Protein AF-A0A2D2CYI8-F1 (afdb_monomer_lite)

Structure (mmCIF, N/CA/C/O backbone):
data_AF-A0A2D2CYI8-F1
#
_entry.id   AF-A0A2D2CYI8-F1
#
loop_
_atom_site.group_PDB
_atom_site.id
_atom_site.type_symbol
_atom_site.label_atom_id
_atom_site.label_alt_id
_atom_site.label_comp_id
_atom_site.label_asym_id
_atom_site.label_entity_id
_atom_site.label_seq_id
_atom_site.pdbx_PDB_ins_code
_atom_site.Cartn_x
_atom_site.Cartn_y
_atom_site.Cartn_z
_atom_site.occupancy
_atom_site.B_iso_or_equiv
_atom_site.auth_seq_id
_atom_site.auth_comp_id
_atom_site.auth_asym_id
_atom_site.auth_atom_id
_atom_site.pdbx_PDB_model_num
ATOM 1 N N . MET A 1 1 ? -14.082 11.992 -29.117 1.00 29.33 1 MET A N 1
ATOM 2 C CA . MET A 1 1 ? -13.267 12.067 -27.891 1.00 29.33 1 MET A CA 1
ATOM 3 C C . MET A 1 1 ? -14.167 11.619 -26.766 1.00 29.33 1 MET A C 1
ATOM 5 O O . MET A 1 1 ? -15.190 12.253 -26.563 1.00 29.33 1 MET A O 1
ATOM 9 N N . THR A 1 2 ? -13.884 10.469 -26.163 1.00 31.89 2 THR A N 1
ATOM 10 C CA . THR A 1 2 ? -14.641 9.994 -25.003 1.00 31.89 2 THR A CA 1
ATOM 11 C C . THR A 1 2 ? -14.065 10.725 -23.806 1.00 31.89 2 THR A C 1
ATOM 13 O O . THR A 1 2 ? -12.877 10.561 -23.530 1.00 31.89 2 THR A O 1
ATOM 16 N N . ASP A 1 3 ? -14.858 11.583 -23.170 1.00 35.16 3 ASP A N 1
ATOM 17 C CA . ASP A 1 3 ? -14.453 12.225 -21.926 1.00 35.16 3 ASP A CA 1
ATOM 18 C C . ASP A 1 3 ? -14.115 11.116 -20.930 1.00 35.16 3 ASP A C 1
ATOM 20 O O . ASP A 1 3 ? -14.972 10.316 -20.546 1.00 35.16 3 ASP A O 1
ATOM 24 N N . LEU A 1 4 ? -12.830 11.015 -20.584 1.00 42.69 4 LEU A N 1
ATOM 25 C CA . LEU A 1 4 ? -12.382 10.189 -19.474 1.00 42.69 4 LEU A CA 1
ATOM 26 C C . LEU A 1 4 ? -13.207 10.625 -18.261 1.00 42.69 4 LEU A C 1
ATOM 28 O O . LEU A 1 4 ? -13.235 11.829 -17.983 1.00 42.69 4 LEU A O 1
ATOM 32 N N . PRO A 1 5 ? -13.884 9.711 -17.543 1.00 43.12 5 PRO A N 1
ATOM 33 C CA . PRO A 1 5 ? -14.504 10.083 -16.288 1.00 43.12 5 PRO A CA 1
ATOM 34 C C . PRO A 1 5 ? -13.387 10.597 -15.383 1.00 43.12 5 PRO A C 1
ATOM 36 O O . PRO A 1 5 ? -12.550 9.829 -14.908 1.00 43.12 5 PRO A O 1
ATOM 39 N N . LEU A 1 6 ? -13.342 11.921 -15.208 1.00 44.50 6 LEU A N 1
ATOM 40 C CA . LEU A 1 6 ? -12.552 12.563 -14.172 1.00 44.50 6 LEU A CA 1
ATOM 41 C C . LEU A 1 6 ? -12.926 11.845 -12.881 1.00 44.50 6 LEU A C 1
ATOM 43 O O . LEU A 1 6 ? -14.098 11.801 -12.506 1.00 44.50 6 LEU A O 1
ATOM 47 N N . ILE A 1 7 ? -11.936 11.197 -12.277 1.00 51.28 7 ILE A N 1
ATOM 48 C CA . ILE A 1 7 ? -12.079 10.421 -11.050 1.00 51.28 7 ILE A CA 1
ATOM 49 C C . ILE A 1 7 ? -12.364 11.437 -9.953 1.00 51.28 7 ILE A C 1
ATOM 51 O O . ILE A 1 7 ? -11.443 12.003 -9.370 1.00 51.28 7 ILE A O 1
ATOM 55 N N . ALA A 1 8 ? -13.643 11.774 -9.808 1.00 43.22 8 ALA A N 1
ATOM 56 C CA . ALA A 1 8 ? -14.016 13.037 -9.203 1.00 43.22 8 ALA A CA 1
ATOM 57 C C . ALA A 1 8 ? -13.847 13.018 -7.687 1.00 43.22 8 ALA A C 1
ATOM 59 O O . ALA A 1 8 ? -13.410 14.031 -7.169 1.00 43.22 8 ALA A O 1
ATOM 60 N N . ASP A 1 9 ? -14.068 11.896 -6.988 1.00 47.28 9 ASP A N 1
ATOM 61 C CA . ASP A 1 9 ? -13.944 11.873 -5.526 1.00 47.28 9 ASP A CA 1
ATOM 62 C C . ASP A 1 9 ? -13.614 10.480 -4.946 1.00 47.28 9 ASP A C 1
ATOM 64 O O . ASP A 1 9 ? -14.126 9.465 -5.432 1.00 47.28 9 ASP A O 1
ATOM 68 N N . PRO A 1 10 ? -12.757 10.395 -3.908 1.00 51.09 10 PRO A N 1
ATOM 69 C CA . PRO A 1 10 ? -12.505 9.170 -3.154 1.00 51.09 10 PRO A CA 1
ATOM 70 C C . PRO A 1 10 ? -13.630 8.820 -2.150 1.00 51.09 10 PRO A C 1
ATOM 72 O O . PRO A 1 10 ? -14.342 9.716 -1.696 1.00 51.09 10 PRO A O 1
ATOM 75 N N . PRO A 1 11 ? -13.742 7.539 -1.733 1.00 50.88 11 PRO A N 1
ATOM 76 C CA . PRO A 1 11 ? -13.009 6.385 -2.255 1.00 50.88 11 PRO A CA 1
ATOM 77 C C . PRO A 1 11 ? -13.645 5.857 -3.552 1.00 50.88 11 PRO A C 1
ATOM 79 O O . PRO A 1 11 ? -14.681 5.199 -3.527 1.00 50.88 11 PRO A O 1
ATOM 82 N N . PHE A 1 12 ? -12.986 6.072 -4.695 1.00 60.22 12 PHE A N 1
ATOM 83 C CA . PHE A 1 12 ? -13.354 5.424 -5.952 1.00 60.22 12 PHE A CA 1
ATOM 84 C C . PHE A 1 12 ? -12.528 4.146 -6.117 1.00 60.22 12 PHE A C 1
ATOM 86 O O . PHE A 1 12 ? -11.325 4.198 -6.380 1.00 60.22 12 PHE A O 1
ATOM 93 N N . HIS A 1 13 ? -13.179 3.001 -5.947 1.00 66.62 13 HIS A N 1
ATOM 94 C CA . HIS A 1 13 ? -12.655 1.691 -6.315 1.00 66.62 13 HIS A CA 1
ATOM 95 C C . HIS A 1 13 ? -13.820 0.856 -6.840 1.00 66.62 13 HIS A C 1
ATOM 97 O O . HIS A 1 13 ? -14.863 0.756 -6.195 1.00 66.62 13 HIS A O 1
ATOM 103 N N . ARG A 1 14 ? -13.682 0.283 -8.034 1.00 63.38 14 ARG A N 1
ATOM 104 C CA . ARG A 1 14 ? -14.699 -0.623 -8.571 1.00 63.38 14 ARG A CA 1
ATOM 105 C C . ARG A 1 14 ? -14.077 -1.738 -9.400 1.00 63.38 14 ARG A C 1
ATOM 107 O O . ARG A 1 14 ? -12.989 -1.544 -9.954 1.00 63.38 14 ARG A O 1
ATOM 114 N N . PRO A 1 15 ? -14.783 -2.874 -9.529 1.00 59.19 15 PRO A N 1
ATOM 115 C CA . PRO A 1 15 ? -14.419 -3.898 -10.489 1.00 59.19 15 PRO A CA 1
ATOM 116 C C . PRO A 1 15 ? -14.290 -3.312 -11.899 1.00 59.19 15 PRO A C 1
ATOM 118 O O . PRO A 1 15 ? -15.064 -2.441 -12.317 1.00 59.19 15 PRO A O 1
ATOM 121 N N . ILE A 1 16 ? -13.291 -3.809 -12.616 1.00 58.41 16 ILE A N 1
ATOM 122 C CA . ILE A 1 16 ? -12.959 -3.398 -13.978 1.00 58.41 16 ILE A CA 1
ATOM 123 C C . ILE A 1 16 ? -13.971 -3.972 -14.972 1.00 58.41 16 ILE A C 1
ATOM 125 O O . ILE A 1 16 ? -14.348 -5.142 -14.875 1.00 58.41 16 ILE A O 1
ATOM 129 N N . GLN A 1 17 ? -14.320 -3.192 -15.997 1.00 55.00 17 GLN A N 1
ATOM 130 C CA . GLN A 1 17 ? -14.923 -3.720 -17.221 1.00 55.00 17 GLN A CA 1
ATOM 131 C C . GLN A 1 17 ? -13.858 -3.868 -18.321 1.00 55.00 17 GLN A C 1
ATOM 133 O O . GLN A 1 17 ? -12.968 -3.035 -18.461 1.00 55.00 17 GLN A O 1
ATOM 138 N N . SER A 1 18 ? -13.934 -4.926 -19.135 1.00 52.34 18 SER A N 1
ATOM 139 C CA . SER A 1 18 ? -12.863 -5.301 -20.081 1.00 52.34 18 SER A CA 1
ATOM 140 C C . SER A 1 18 ? -12.477 -4.216 -21.096 1.00 52.34 18 SER A C 1
ATOM 142 O O . SER A 1 18 ? -11.360 -4.222 -21.601 1.00 52.34 18 SER A O 1
ATOM 144 N N . HIS A 1 19 ? -13.371 -3.275 -21.404 1.00 54.44 19 HIS A N 1
ATOM 145 C CA . HIS A 1 19 ? -13.103 -2.181 -22.343 1.00 54.44 19 HIS A CA 1
ATOM 146 C C . HIS A 1 19 ? -12.281 -1.031 -21.734 1.00 54.44 19 HIS A C 1
ATOM 148 O O . HIS A 1 19 ? -11.873 -0.124 -22.454 1.00 54.44 19 HIS A O 1
ATOM 154 N N . GLU A 1 20 ? -12.048 -1.060 -20.422 1.00 47.94 20 GLU A N 1
ATOM 155 C CA . GLU A 1 20 ? -11.350 -0.012 -19.673 1.00 47.94 20 GLU A CA 1
ATOM 156 C C . GLU A 1 20 ? -9.855 -0.300 -19.521 1.00 47.94 20 GLU A C 1
ATOM 158 O O . GLU A 1 20 ? -9.104 0.603 -19.179 1.00 47.94 20 GLU A O 1
ATOM 163 N N . LEU A 1 21 ? -9.415 -1.519 -19.864 1.00 52.31 21 LEU A N 1
ATOM 164 C CA . LEU A 1 21 ? -8.015 -1.971 -19.856 1.00 52.31 21 LEU A CA 1
ATOM 165 C C . LEU A 1 21 ? -6.990 -0.986 -20.468 1.00 52.31 21 LEU A C 1
ATOM 167 O O . LEU A 1 21 ? -5.904 -0.871 -19.906 1.00 52.31 21 LEU A O 1
ATOM 171 N N . PRO A 1 22 ? -7.273 -0.255 -21.569 1.00 52.50 22 PRO A N 1
ATOM 172 C CA . PRO A 1 22 ? -6.318 0.705 -22.130 1.00 52.50 22 PRO A CA 1
ATOM 173 C C . PRO A 1 22 ? -6.329 2.092 -21.457 1.00 52.50 22 PRO A C 1
ATOM 175 O O . PRO A 1 22 ? -5.517 2.942 -21.817 1.00 52.50 22 PRO A O 1
ATOM 178 N N . LEU A 1 23 ? -7.241 2.364 -20.517 1.00 52.81 23 LEU A N 1
ATOM 179 C CA . LEU A 1 23 ? -7.400 3.671 -19.871 1.00 52.81 23 LEU A CA 1
ATOM 180 C C . LEU A 1 23 ? -6.600 3.709 -18.561 1.00 52.81 23 LEU A C 1
ATOM 182 O O . LEU A 1 23 ? -7.147 3.567 -17.470 1.00 52.81 23 LEU A O 1
ATOM 186 N N . ILE A 1 24 ? -5.283 3.890 -18.672 1.00 52.16 24 ILE A N 1
ATOM 187 C CA . ILE A 1 24 ? -4.375 4.086 -17.531 1.00 52.16 24 ILE A CA 1
ATOM 188 C C . ILE A 1 24 ? -3.761 5.479 -17.619 1.00 52.16 24 ILE A C 1
ATOM 190 O O . ILE A 1 24 ? -3.283 5.867 -18.682 1.00 52.16 24 ILE A O 1
ATOM 194 N N . LEU A 1 25 ? -3.765 6.230 -16.514 1.00 53.28 25 LEU A N 1
ATOM 195 C CA . LEU A 1 25 ? -3.119 7.549 -16.459 1.00 53.28 25 LEU A CA 1
ATOM 196 C C . LEU A 1 25 ? -1.623 7.462 -16.107 1.00 53.28 25 LEU A C 1
ATOM 198 O O . LEU A 1 25 ? -0.886 8.397 -16.402 1.00 53.28 25 LEU A O 1
ATOM 202 N N . GLU A 1 26 ? -1.164 6.343 -15.536 1.00 57.88 26 GLU A N 1
ATOM 203 C CA . GLU A 1 26 ? 0.257 6.034 -15.331 1.00 57.88 26 GLU A CA 1
ATOM 204 C C . GLU A 1 26 ? 0.654 4.776 -16.108 1.00 57.88 26 GLU A C 1
ATOM 206 O O . GLU A 1 26 ? 0.135 3.687 -15.877 1.00 57.88 26 GLU A O 1
ATOM 211 N N . THR A 1 27 ? 1.599 4.939 -17.031 1.00 51.47 27 THR A N 1
ATOM 212 C CA . THR A 1 27 ? 2.071 3.913 -17.977 1.00 51.47 27 THR A CA 1
ATOM 213 C C . THR A 1 27 ? 2.781 2.728 -17.330 1.00 51.47 27 THR A C 1
ATOM 215 O O . THR A 1 27 ? 2.946 1.695 -17.973 1.00 51.47 27 THR A O 1
ATOM 218 N N . ASP A 1 28 ? 3.176 2.864 -16.066 1.00 56.41 28 ASP A N 1
ATOM 219 C CA . ASP A 1 28 ? 4.063 1.914 -15.390 1.00 56.41 28 ASP A CA 1
ATOM 220 C C . ASP A 1 28 ? 3.284 0.880 -14.560 1.00 56.41 28 ASP A C 1
ATOM 222 O O . ASP A 1 28 ? 3.876 0.038 -13.884 1.00 56.41 28 ASP A O 1
ATOM 226 N N . SER A 1 29 ? 1.950 0.956 -14.596 1.00 58.34 29 SER A N 1
ATOM 227 C CA . SER A 1 29 ? 1.040 0.051 -13.902 1.00 58.34 29 SER A CA 1
ATOM 228 C C . SER A 1 29 ? 0.655 -1.106 -14.828 1.00 58.34 29 SER A C 1
ATOM 230 O O . SER A 1 29 ? 0.008 -0.918 -15.859 1.00 58.34 29 SER A O 1
ATOM 232 N N . GLU A 1 30 ? 1.078 -2.318 -14.470 1.00 64.50 30 GLU A N 1
ATOM 233 C CA . GLU A 1 30 ? 0.711 -3.533 -15.201 1.00 64.50 30 GLU A CA 1
ATOM 234 C C . GLU A 1 30 ? -0.767 -3.893 -14.936 1.00 64.50 30 GLU A C 1
ATOM 236 O O . GLU A 1 30 ? -1.214 -3.811 -13.786 1.00 64.50 30 GLU A O 1
ATOM 241 N N . PRO A 1 31 ? -1.536 -4.335 -15.954 1.00 62.94 31 PRO A N 1
ATOM 242 C CA . PRO A 1 31 ? -2.901 -4.806 -15.748 1.00 62.94 31 PRO A CA 1
ATOM 243 C C . PRO A 1 31 ? -2.940 -5.938 -14.718 1.00 62.94 31 PRO A C 1
ATOM 245 O O . PRO A 1 31 ? -2.232 -6.938 -14.847 1.00 62.94 31 PRO A O 1
ATOM 248 N N . ALA A 1 32 ? -3.801 -5.809 -13.712 1.00 63.22 32 ALA A N 1
ATOM 249 C CA . ALA A 1 32 ? -4.016 -6.871 -12.741 1.00 63.22 32 ALA A CA 1
ATOM 250 C C . ALA A 1 32 ? -4.704 -8.067 -13.415 1.00 63.22 32 ALA A C 1
ATOM 252 O O . ALA A 1 32 ? -5.812 -7.940 -13.940 1.00 63.22 32 ALA A O 1
ATOM 253 N N . THR A 1 33 ? -4.061 -9.235 -13.402 1.00 61.09 33 THR A N 1
ATOM 254 C CA . THR A 1 33 ? -4.642 -10.466 -13.955 1.00 61.09 33 THR A CA 1
ATOM 255 C C . THR A 1 33 ? -5.336 -11.293 -12.869 1.00 61.09 33 THR A C 1
ATOM 257 O O . THR A 1 33 ? -4.983 -11.230 -11.688 1.00 61.09 33 THR A O 1
ATOM 260 N N . LEU A 1 34 ? -6.363 -12.054 -13.263 1.00 53.66 34 LEU A N 1
ATOM 261 C CA . LEU A 1 34 ? -7.082 -12.990 -12.384 1.00 53.66 34 LEU A CA 1
ATOM 262 C C . LEU A 1 34 ? -6.269 -14.260 -12.082 1.00 53.66 34 LEU A C 1
ATOM 264 O O . LEU A 1 34 ? -6.480 -14.881 -11.045 1.00 53.66 34 LEU A O 1
ATOM 268 N N . ASP A 1 35 ? -5.323 -14.627 -12.948 1.00 51.03 35 ASP A N 1
ATOM 269 C CA . ASP A 1 35 ? -4.499 -15.836 -12.787 1.00 51.03 35 ASP A CA 1
ATOM 270 C C . ASP A 1 35 ? -3.392 -15.669 -11.727 1.00 51.03 35 ASP A C 1
ATOM 272 O O . ASP A 1 35 ? -2.744 -16.630 -11.320 1.00 51.03 35 ASP A O 1
ATOM 276 N N . ASP A 1 36 ? -3.224 -14.448 -11.221 1.00 53.03 36 ASP A N 1
ATOM 277 C CA . ASP A 1 36 ? -2.285 -14.074 -10.165 1.00 53.03 36 ASP A CA 1
ATOM 278 C C . ASP A 1 36 ? -2.853 -14.211 -8.738 1.00 53.03 36 ASP A C 1
ATOM 280 O O . ASP A 1 36 ? -2.205 -13.828 -7.759 1.00 53.03 36 ASP A O 1
ATOM 284 N N . VAL A 1 37 ? -4.078 -14.725 -8.592 1.00 49.19 37 VAL A N 1
ATOM 285 C CA . VAL A 1 37 ? -4.802 -14.764 -7.314 1.00 49.19 37 VAL A CA 1
ATOM 286 C C . VAL A 1 37 ? -4.393 -16.000 -6.502 1.00 49.19 37 VAL A C 1
ATOM 288 O O . VAL A 1 37 ? -5.189 -16.884 -6.196 1.00 49.19 37 VAL A O 1
ATOM 291 N N . SER A 1 38 ? -3.128 -16.047 -6.084 1.00 52.38 38 SER A N 1
ATOM 292 C CA . SER A 1 38 ? -2.691 -16.864 -4.941 1.00 52.38 38 SER A CA 1
ATOM 293 C C . SER A 1 38 ? -3.117 -16.254 -3.589 1.00 52.38 38 SER A C 1
ATOM 295 O O . SER A 1 38 ? -2.845 -16.835 -2.537 1.00 52.38 38 SER A O 1
ATOM 297 N N . PHE A 1 39 ? -3.819 -15.111 -3.597 1.00 63.84 39 PHE A N 1
ATOM 298 C CA . PHE A 1 39 ? -4.211 -14.333 -2.415 1.00 63.84 39 PHE A CA 1
ATOM 299 C C . PHE A 1 39 ? -5.737 -14.272 -2.256 1.00 63.84 39 PHE A C 1
ATOM 301 O O . PHE A 1 39 ? -6.393 -13.481 -2.939 1.00 63.84 39 PHE A O 1
ATOM 308 N N . PRO A 1 40 ? -6.334 -15.065 -1.349 1.00 70.19 40 PRO A N 1
ATOM 309 C CA . PRO A 1 40 ? -7.776 -15.055 -1.129 1.00 70.19 40 PRO A CA 1
ATOM 310 C C . PRO A 1 40 ? -8.304 -13.651 -0.799 1.00 70.19 40 PRO A C 1
ATOM 312 O O . PRO A 1 40 ? -7.757 -12.963 0.061 1.00 70.19 40 PRO A O 1
ATOM 315 N N . GLY A 1 41 ? -9.389 -13.242 -1.460 1.00 76.69 41 GLY A N 1
ATOM 316 C CA . GLY A 1 41 ? -10.122 -12.004 -1.166 1.00 76.69 41 GLY A CA 1
ATOM 317 C C . GLY A 1 41 ? -9.677 -10.758 -1.940 1.00 76.69 41 GLY A C 1
ATOM 318 O O . GLY A 1 41 ? -10.445 -9.802 -2.007 1.00 76.69 41 GLY A O 1
ATOM 319 N N . TRP A 1 42 ? -8.501 -10.758 -2.569 1.00 84.62 42 TRP A N 1
ATOM 320 C CA . TRP A 1 42 ? -8.050 -9.628 -3.385 1.00 84.62 42 TRP A CA 1
ATOM 321 C C . TRP A 1 42 ? -8.688 -9.654 -4.774 1.00 84.62 42 TRP A C 1
ATOM 323 O O . TRP A 1 42 ? -8.637 -10.663 -5.473 1.00 84.62 42 TRP A O 1
ATOM 333 N N . THR A 1 43 ? -9.275 -8.531 -5.183 1.00 81.88 43 THR A N 1
ATOM 334 C CA . THR A 1 43 ? -10.001 -8.411 -6.454 1.00 81.88 43 THR A CA 1
ATOM 335 C C . THR A 1 43 ? -9.249 -7.483 -7.404 1.00 81.88 43 THR A C 1
ATOM 337 O O . THR A 1 43 ? -9.008 -6.332 -7.029 1.00 81.88 43 THR A O 1
ATOM 340 N N . PRO A 1 44 ? -8.902 -7.924 -8.629 1.00 80.56 44 PRO A N 1
ATOM 341 C CA . PRO A 1 44 ? -8.407 -7.030 -9.670 1.00 80.56 44 PRO A CA 1
ATOM 342 C C . PRO A 1 44 ? -9.365 -5.852 -9.846 1.00 80.56 44 PRO A C 1
ATOM 344 O O . PRO A 1 44 ? -10.550 -6.042 -10.125 1.00 80.56 44 PRO A O 1
ATOM 347 N N . SER A 1 45 ? -8.865 -4.640 -9.635 1.00 76.69 45 SER A N 1
ATOM 348 C CA . SER A 1 45 ? -9.682 -3.429 -9.623 1.00 76.69 45 SER A CA 1
ATOM 349 C C . SER A 1 45 ? -8.900 -2.237 -10.147 1.00 76.69 45 SER A C 1
ATOM 351 O O . SER A 1 45 ? -7.671 -2.246 -10.237 1.00 76.69 45 SER A O 1
ATOM 353 N N . PHE A 1 46 ? -9.647 -1.184 -10.447 1.00 76.88 46 PHE A N 1
ATOM 354 C CA . PHE A 1 46 ? -9.099 0.131 -10.716 1.00 76.88 46 PHE A CA 1
ATOM 355 C C . PHE A 1 46 ? -9.369 1.038 -9.518 1.00 76.88 46 PHE A C 1
ATOM 357 O O . PHE A 1 46 ? -10.492 1.058 -8.998 1.00 76.88 46 PHE A O 1
ATOM 364 N N . TYR A 1 47 ? -8.348 1.763 -9.063 1.00 76.69 47 TYR A N 1
ATOM 365 C CA . TYR A 1 47 ? -8.456 2.640 -7.898 1.00 76.69 47 TYR 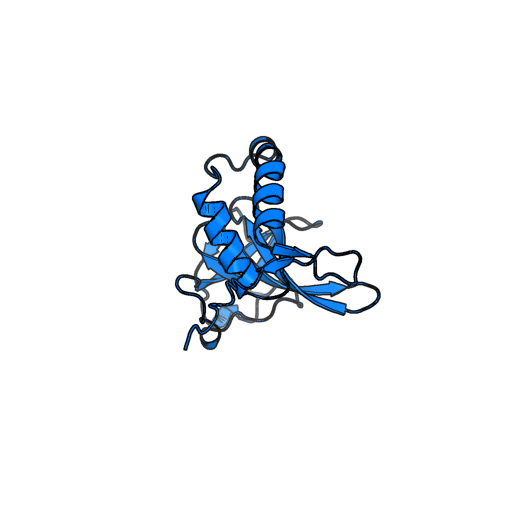A CA 1
ATOM 366 C C . TYR A 1 47 ? -7.615 3.910 -8.035 1.00 76.69 47 TYR A C 1
ATOM 368 O O . TYR A 1 47 ? -6.673 3.989 -8.824 1.00 76.69 47 TYR A O 1
ATOM 376 N N . ALA A 1 48 ? -7.985 4.924 -7.253 1.00 78.75 48 ALA A N 1
ATOM 377 C CA . ALA A 1 48 ? -7.302 6.210 -7.217 1.00 78.75 48 ALA A CA 1
ATOM 378 C C . ALA A 1 48 ? -6.267 6.265 -6.087 1.00 78.75 48 ALA A C 1
ATOM 380 O O . ALA A 1 48 ? -6.590 5.978 -4.932 1.00 78.75 48 ALA A O 1
ATOM 381 N N . ILE A 1 49 ? -5.058 6.731 -6.391 1.00 82.44 49 ILE A N 1
ATOM 382 C CA . ILE A 1 49 ? -4.020 7.013 -5.394 1.00 82.44 49 ILE A CA 1
ATOM 383 C C . ILE A 1 49 ? -3.657 8.495 -5.373 1.00 82.44 49 ILE A C 1
ATOM 385 O O . ILE A 1 49 ? -3.874 9.222 -6.343 1.00 82.44 49 ILE A O 1
ATOM 389 N N . ALA A 1 50 ? -3.088 8.947 -4.258 1.00 80.75 50 ALA A N 1
ATOM 390 C CA . ALA A 1 50 ? -2.498 10.272 -4.150 1.00 80.75 50 ALA A CA 1
ATOM 391 C C . ALA A 1 50 ? -1.122 10.308 -4.839 1.00 80.75 50 ALA A C 1
ATOM 393 O O . ALA A 1 50 ? -0.315 9.389 -4.702 1.00 80.75 50 ALA A O 1
ATOM 394 N N . SER A 1 51 ? -0.851 11.400 -5.545 1.00 78.62 51 SER A N 1
ATOM 395 C CA . SER A 1 51 ? 0.393 11.700 -6.255 1.00 78.62 51 SER A CA 1
ATOM 396 C C . SER A 1 51 ? 0.763 13.176 -6.069 1.00 78.62 51 SER A C 1
ATOM 398 O O . SER A 1 51 ? -0.026 13.974 -5.559 1.00 78.62 51 SER A O 1
ATOM 400 N N . ASN A 1 52 ? 1.942 13.569 -6.549 1.00 72.50 52 ASN A N 1
ATOM 401 C CA . ASN A 1 52 ? 2.397 14.962 -6.483 1.00 72.50 52 ASN A CA 1
ATOM 402 C C . ASN A 1 52 ? 1.555 15.919 -7.348 1.00 72.50 52 ASN A C 1
ATOM 404 O O . ASN A 1 52 ? 1.568 17.122 -7.110 1.00 72.50 52 ASN A O 1
ATOM 408 N N . VAL A 1 53 ? 0.835 15.397 -8.344 1.00 71.06 53 VAL A N 1
ATOM 409 C CA . VAL A 1 53 ? 0.005 16.177 -9.278 1.00 71.06 53 VAL A CA 1
ATOM 410 C C . VAL A 1 53 ? -1.491 16.090 -8.955 1.00 71.06 53 VAL A C 1
ATOM 412 O O . VAL A 1 53 ? -2.325 16.512 -9.749 1.00 71.06 53 VAL A O 1
ATOM 415 N N . GLY A 1 54 ? -1.845 15.546 -7.788 1.00 71.12 54 GLY A N 1
ATOM 416 C CA . GLY A 1 54 ? -3.228 15.297 -7.385 1.00 71.12 54 GLY A CA 1
ATOM 417 C C . GLY A 1 54 ? -3.501 13.804 -7.282 1.00 71.12 54 GLY A C 1
ATOM 418 O O . GLY A 1 54 ? -2.718 13.074 -6.677 1.00 71.12 54 GLY A O 1
ATOM 419 N N . ARG A 1 55 ? -4.603 13.326 -7.858 1.00 71.88 55 ARG 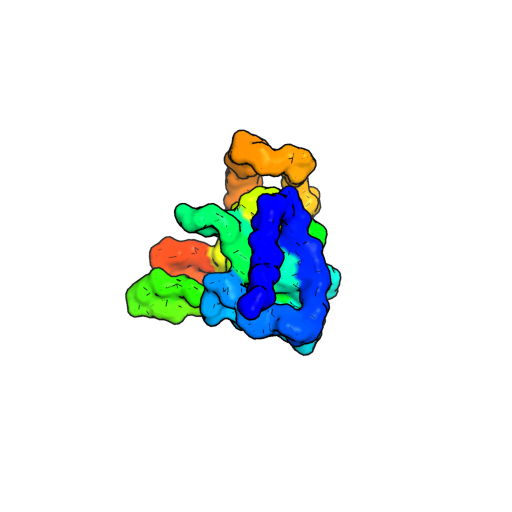A N 1
ATOM 420 C CA . ARG A 1 55 ? -4.931 11.896 -7.869 1.00 71.88 55 ARG A CA 1
ATOM 421 C C . ARG A 1 55 ? -4.714 11.294 -9.243 1.00 71.88 55 ARG A C 1
ATOM 423 O O . ARG A 1 55 ? -5.062 11.897 -10.253 1.00 71.88 55 ARG A O 1
ATOM 430 N N . VAL A 1 56 ? -4.167 10.089 -9.244 1.00 73.75 56 VAL A N 1
ATOM 431 C CA . VAL A 1 56 ? -3.936 9.290 -10.446 1.00 73.75 56 VAL A CA 1
ATOM 432 C C . VAL A 1 56 ? -4.561 7.924 -10.266 1.00 73.75 56 VAL A C 1
ATOM 434 O O . VAL A 1 56 ? -4.799 7.456 -9.151 1.00 73.75 56 VAL A O 1
ATOM 437 N N . ALA A 1 57 ? -4.870 7.317 -11.393 1.00 75.56 57 ALA A N 1
ATOM 438 C CA . ALA A 1 57 ? -5.621 6.091 -11.470 1.00 75.56 57 ALA A CA 1
ATOM 439 C C . ALA A 1 57 ? -4.696 4.935 -11.821 1.00 75.56 57 ALA A C 1
ATOM 441 O O . ALA A 1 57 ? -3.917 5.057 -12.771 1.00 75.56 57 ALA A O 1
ATOM 442 N N . ARG A 1 58 ? -4.795 3.830 -11.080 1.00 77.88 58 ARG A N 1
ATOM 443 C CA . ARG A 1 58 ? -3.904 2.678 -11.234 1.00 77.88 58 ARG A CA 1
ATOM 444 C C . ARG A 1 58 ? -4.652 1.366 -11.376 1.00 77.88 58 ARG A C 1
ATOM 446 O O . ARG A 1 58 ? -5.757 1.196 -10.853 1.00 77.88 58 ARG A O 1
ATOM 453 N N . TRP A 1 59 ? -3.984 0.432 -12.048 1.00 78.38 59 TRP A N 1
ATOM 454 C CA . TRP A 1 59 ? -4.326 -0.982 -12.021 1.00 78.38 59 TRP A CA 1
ATOM 455 C C . TRP A 1 59 ? -3.681 -1.639 -10.829 1.00 78.38 59 TRP A C 1
ATOM 457 O O . TRP A 1 59 ? -2.516 -1.399 -10.520 1.00 78.38 59 TRP A O 1
ATOM 467 N N . GLY A 1 60 ? -4.437 -2.526 -10.207 1.00 85.06 60 GLY A N 1
ATOM 468 C CA . GLY A 1 60 ? -3.911 -3.367 -9.162 1.00 85.06 60 GLY A CA 1
ATOM 469 C C . GLY A 1 60 ? -4.993 -4.262 -8.597 1.00 85.06 60 GLY A C 1
ATOM 470 O O . GLY A 1 60 ? -5.971 -4.610 -9.261 1.00 85.06 60 GLY A O 1
ATOM 471 N N . TRP A 1 61 ? -4.821 -4.621 -7.340 1.00 87.44 61 TRP A N 1
ATOM 472 C CA . TRP A 1 61 ? -5.751 -5.451 -6.600 1.00 87.44 61 TRP A CA 1
ATOM 473 C C . TRP A 1 61 ? -6.257 -4.674 -5.397 1.00 87.44 61 TRP A C 1
ATOM 475 O O . TRP A 1 61 ? -5.499 -3.923 -4.788 1.00 87.44 61 TRP A O 1
ATOM 485 N N . THR A 1 62 ? -7.517 -4.872 -5.024 1.00 88.00 62 THR A N 1
ATOM 486 C CA . THR A 1 62 ? -8.110 -4.251 -3.835 1.00 88.00 62 THR A CA 1
ATOM 487 C C . THR A 1 62 ? -8.706 -5.285 -2.888 1.00 88.00 62 THR A C 1
ATOM 489 O O . THR A 1 62 ? -9.150 -6.357 -3.309 1.00 88.00 62 THR A O 1
ATOM 492 N N . LEU A 1 63 ? -8.706 -4.957 -1.596 1.00 86.88 63 LEU A N 1
ATOM 493 C CA . LEU A 1 63 ? -9.377 -5.700 -0.530 1.00 86.88 63 LEU A CA 1
ATOM 494 C C . LEU A 1 63 ? -9.784 -4.717 0.576 1.00 86.88 63 LEU A C 1
ATOM 496 O O . LEU A 1 63 ? -8.927 -4.184 1.282 1.00 86.88 63 LEU A O 1
ATOM 500 N N . GLY A 1 64 ? -11.092 -4.498 0.743 1.00 85.56 64 GLY A N 1
ATOM 501 C CA . GLY A 1 64 ? -11.606 -3.493 1.680 1.00 85.56 64 GLY A CA 1
ATOM 502 C C . GLY A 1 64 ? -11.030 -2.108 1.369 1.00 85.56 64 GLY A C 1
ATOM 503 O O . GLY A 1 64 ? -11.053 -1.675 0.220 1.00 85.56 64 GLY A O 1
ATOM 504 N N . ASP A 1 65 ? -10.451 -1.454 2.375 1.00 88.12 65 ASP A N 1
ATOM 505 C CA . ASP A 1 65 ? -9.871 -0.109 2.255 1.00 88.12 65 ASP A CA 1
ATOM 506 C C . ASP A 1 65 ? -8.442 -0.083 1.685 1.00 88.12 65 ASP A C 1
ATOM 508 O O . ASP A 1 65 ? -7.776 0.955 1.715 1.00 88.12 65 ASP A O 1
ATOM 512 N N . PHE A 1 66 ? -7.937 -1.209 1.175 1.00 90.94 66 PHE A N 1
ATOM 513 C CA . PHE A 1 66 ? -6.562 -1.329 0.692 1.00 90.94 66 PHE A CA 1
ATOM 514 C C . PHE A 1 66 ? -6.494 -1.623 -0.804 1.00 90.94 66 PHE A C 1
ATOM 516 O O . PHE A 1 66 ? -7.289 -2.396 -1.339 1.00 90.94 66 PHE A O 1
ATOM 523 N N . GLY A 1 67 ? -5.498 -1.027 -1.460 1.00 90.31 67 GLY A N 1
ATOM 524 C CA . GLY A 1 67 ? -5.120 -1.298 -2.846 1.00 90.31 67 GLY A CA 1
ATOM 525 C C . GLY A 1 67 ? -3.636 -1.625 -2.948 1.00 90.31 67 GLY A C 1
ATOM 526 O O . GLY A 1 67 ? -2.842 -1.107 -2.164 1.00 90.31 67 GLY A O 1
ATOM 527 N N . MET A 1 68 ? -3.250 -2.478 -3.889 1.00 91.69 68 MET A N 1
ATOM 528 C CA . MET A 1 68 ? -1.848 -2.756 -4.184 1.00 91.69 68 MET A CA 1
ATOM 529 C C . MET A 1 68 ? -1.588 -2.877 -5.681 1.00 91.69 68 MET A C 1
ATOM 531 O O . MET A 1 68 ? -2.384 -3.478 -6.399 1.00 91.69 68 MET A O 1
ATOM 535 N N . ASP A 1 69 ? -0.455 -2.352 -6.132 1.00 89.75 69 ASP A N 1
ATOM 536 C CA . ASP A 1 69 ? -0.026 -2.372 -7.530 1.00 89.75 69 ASP A CA 1
ATOM 537 C C . ASP A 1 69 ? 1.464 -2.676 -7.649 1.00 89.75 69 ASP A C 1
ATOM 539 O O . ASP A 1 69 ? 2.233 -2.525 -6.696 1.00 89.75 69 ASP A O 1
ATOM 543 N N . TRP A 1 70 ? 1.870 -3.138 -8.829 1.00 87.50 70 TRP A N 1
ATOM 544 C CA . TRP A 1 70 ? 3.278 -3.158 -9.196 1.00 87.50 70 TRP A CA 1
ATOM 545 C C . TRP A 1 70 ? 3.698 -1.772 -9.661 1.00 87.50 70 TRP A C 1
ATOM 547 O O . TRP A 1 70 ? 3.005 -1.137 -10.452 1.00 87.50 70 TRP A O 1
ATOM 557 N N . CYS A 1 71 ? 4.872 -1.346 -9.215 1.00 85.38 71 CYS A N 1
ATOM 558 C CA . CYS A 1 71 ? 5.505 -0.128 -9.676 1.00 85.38 71 CYS A CA 1
ATOM 559 C C . CYS A 1 71 ? 6.999 -0.350 -9.902 1.00 85.38 71 CYS A C 1
ATOM 561 O O . CYS A 1 71 ? 7.645 -1.157 -9.221 1.00 85.38 71 CYS A O 1
ATOM 563 N N . TRP A 1 72 ? 7.546 0.426 -10.824 1.00 84.81 72 TRP A N 1
ATOM 564 C CA . TRP A 1 72 ? 8.980 0.570 -11.000 1.00 84.81 72 TRP A CA 1
ATOM 565 C C . TRP A 1 72 ? 9.452 1.772 -10.187 1.00 84.81 72 TRP A C 1
ATOM 567 O O . TRP A 1 72 ? 8.840 2.839 -10.211 1.00 84.81 72 TRP A O 1
ATOM 577 N N . LEU A 1 73 ? 10.492 1.561 -9.391 1.00 84.12 73 LEU A N 1
ATOM 578 C CA . LEU A 1 73 ? 11.148 2.600 -8.617 1.00 84.12 73 LEU A CA 1
ATOM 579 C C . LEU A 1 73 ? 12.435 2.951 -9.343 1.00 84.12 73 LEU A C 1
ATOM 581 O O . LEU A 1 73 ? 13.357 2.132 -9.396 1.00 84.12 73 LEU A O 1
ATOM 585 N N . ASP A 1 74 ? 12.465 4.149 -9.912 1.00 77.06 74 ASP A N 1
ATOM 586 C CA . ASP A 1 74 ? 13.658 4.679 -10.552 1.00 77.06 74 ASP A CA 1
ATOM 587 C C . ASP A 1 74 ? 14.642 5.153 -9.474 1.00 77.06 74 ASP A C 1
ATOM 589 O O . ASP A 1 74 ? 14.353 6.045 -8.675 1.00 77.06 74 ASP A O 1
ATOM 593 N N . ASP A 1 75 ? 15.797 4.497 -9.445 1.00 71.06 75 ASP A N 1
ATOM 594 C CA . ASP A 1 75 ? 17.005 4.839 -8.687 1.00 71.06 75 ASP A CA 1
ATOM 595 C C . ASP A 1 75 ? 18.206 4.565 -9.630 1.00 71.06 75 ASP A C 1
ATOM 597 O O . ASP A 1 75 ? 18.031 4.423 -10.843 1.00 71.06 75 ASP A O 1
ATOM 601 N N . ALA A 1 76 ? 19.433 4.453 -9.115 1.00 63.47 76 ALA A N 1
ATOM 602 C CA . ALA A 1 76 ? 20.611 4.032 -9.879 1.00 63.47 76 ALA A CA 1
ATOM 603 C C . ALA A 1 76 ? 20.427 2.668 -10.583 1.00 63.47 76 ALA A C 1
ATOM 605 O O . ALA A 1 76 ? 21.044 2.418 -11.618 1.00 63.47 76 ALA A O 1
ATOM 606 N N . GLU A 1 77 ? 19.563 1.809 -10.036 1.00 72.50 77 GLU A N 1
ATOM 607 C CA . GLU A 1 77 ? 19.029 0.606 -10.675 1.00 72.50 77 GLU A CA 1
ATOM 608 C C . GLU A 1 77 ? 17.496 0.659 -10.599 1.00 72.50 77 GLU A C 1
ATOM 610 O O . GLU A 1 77 ? 16.939 0.909 -9.530 1.00 72.50 77 GLU A O 1
ATOM 615 N N . THR A 1 78 ? 16.797 0.409 -11.710 1.00 77.56 78 THR A N 1
ATOM 616 C CA . THR A 1 78 ? 15.329 0.336 -11.719 1.00 77.56 78 THR A CA 1
ATOM 617 C C . THR A 1 78 ? 14.868 -0.918 -10.974 1.00 77.56 78 THR A C 1
ATOM 619 O O . THR A 1 78 ? 15.151 -2.045 -11.390 1.00 77.56 78 THR A O 1
ATOM 622 N N . VAL A 1 79 ? 14.136 -0.738 -9.872 1.00 83.06 79 VAL A N 1
ATOM 623 C CA . VAL A 1 79 ? 13.666 -1.841 -9.020 1.00 83.06 79 VAL A CA 1
ATOM 624 C C . VAL A 1 79 ? 12.158 -2.026 -9.152 1.00 83.06 79 VAL A C 1
ATOM 626 O O . VAL A 1 79 ? 11.391 -1.087 -8.956 1.00 83.06 79 VAL A O 1
ATOM 629 N N . LYS A 1 80 ? 11.712 -3.259 -9.425 1.00 86.44 80 LYS A N 1
ATOM 630 C CA . LYS A 1 80 ? 10.287 -3.624 -9.350 1.00 86.44 80 LYS A CA 1
ATOM 631 C C . LYS A 1 80 ? 9.879 -3.834 -7.891 1.00 86.44 80 LYS A C 1
ATOM 633 O O . LYS A 1 80 ? 10.507 -4.626 -7.189 1.00 86.44 80 LYS A O 1
ATOM 638 N N . ALA A 1 81 ? 8.815 -3.170 -7.449 1.00 90.19 81 ALA A N 1
ATOM 639 C CA . ALA A 1 81 ? 8.256 -3.316 -6.106 1.00 90.19 81 ALA A CA 1
ATOM 640 C C . ALA A 1 81 ? 6.723 -3.318 -6.137 1.00 90.19 81 ALA A C 1
ATOM 642 O O . ALA A 1 81 ? 6.106 -2.790 -7.059 1.00 90.19 81 ALA A O 1
ATOM 643 N N . CYS A 1 82 ? 6.104 -3.906 -5.116 1.00 91.25 82 CYS A N 1
ATOM 644 C CA . CYS A 1 82 ? 4.664 -3.852 -4.902 1.00 91.25 82 CYS A CA 1
ATOM 645 C C . CYS A 1 82 ? 4.337 -2.728 -3.912 1.00 91.25 82 CYS A C 1
ATOM 647 O O . CYS A 1 82 ? 4.775 -2.762 -2.760 1.00 91.25 82 CYS A O 1
ATOM 649 N N . ALA A 1 83 ? 3.601 -1.713 -4.347 1.00 92.81 83 ALA A N 1
ATOM 650 C CA . ALA A 1 83 ? 3.143 -0.634 -3.484 1.00 92.81 83 ALA A CA 1
ATOM 651 C C . ALA A 1 83 ? 1.829 -1.026 -2.798 1.00 92.81 83 ALA A C 1
ATOM 653 O O . ALA A 1 83 ? 0.951 -1.601 -3.429 1.00 92.81 83 ALA A O 1
ATOM 654 N N . LEU A 1 84 ? 1.687 -0.701 -1.510 1.00 94.06 84 LEU A N 1
ATOM 655 C CA . LEU A 1 84 ? 0.420 -0.813 -0.782 1.00 94.06 84 LEU A CA 1
ATOM 656 C C . LEU A 1 84 ? -0.132 0.580 -0.484 1.00 94.06 84 LEU A C 1
ATOM 658 O O . LEU A 1 84 ? 0.589 1.450 0.013 1.00 94.06 84 LEU A O 1
ATOM 662 N N . HIS A 1 85 ? -1.426 0.755 -0.710 1.00 92.38 85 HIS A N 1
ATOM 663 C CA . HIS A 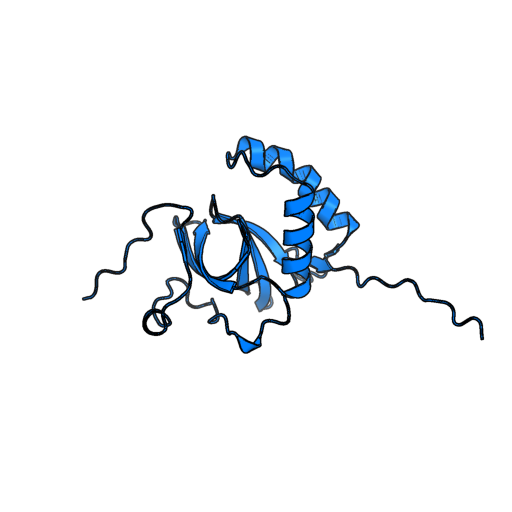1 85 ? -2.157 2.007 -0.589 1.00 92.38 85 HIS A CA 1
ATOM 664 C C . HIS A 1 85 ? -3.353 1.866 0.353 1.00 92.38 85 HIS A C 1
ATOM 666 O O . HIS A 1 85 ? -4.025 0.836 0.367 1.00 92.38 85 HIS A O 1
ATOM 672 N N . TYR A 1 86 ? -3.633 2.928 1.108 1.00 88.50 86 TYR A N 1
ATOM 673 C CA . TYR A 1 86 ? -4.894 3.125 1.817 1.00 88.50 86 TYR A CA 1
ATOM 674 C C . TYR A 1 86 ? -5.834 3.931 0.918 1.00 88.50 86 TYR A C 1
ATOM 676 O O . TYR A 1 86 ? -5.554 5.089 0.604 1.00 88.50 86 TYR A O 1
ATOM 684 N N . LEU A 1 87 ? -6.917 3.312 0.455 1.00 86.94 87 LEU A N 1
ATOM 685 C CA . LEU A 1 87 ? -7.783 3.846 -0.598 1.00 86.94 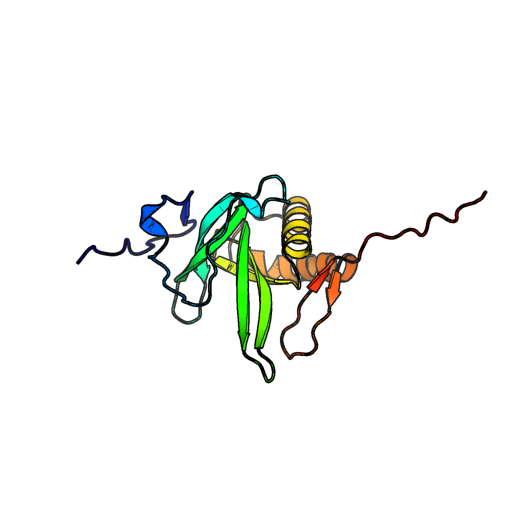87 LEU A CA 1
ATOM 686 C C . LEU A 1 87 ? -8.562 5.112 -0.206 1.00 86.94 87 LEU A C 1
ATOM 688 O O . LEU A 1 87 ? -8.611 6.016 -1.045 1.00 86.94 87 LEU A O 1
ATOM 692 N N . PRO A 1 88 ? -9.116 5.251 1.020 1.00 83.31 88 PRO A N 1
ATOM 693 C CA . PRO A 1 88 ? -9.925 6.417 1.392 1.00 83.31 88 PRO A CA 1
ATOM 694 C C . PRO A 1 88 ? -9.238 7.756 1.135 1.00 83.31 88 PRO A C 1
ATOM 696 O O . PRO A 1 88 ? -9.832 8.666 0.565 1.00 83.31 88 PRO A O 1
ATOM 699 N N . ASN A 1 89 ? -7.939 7.850 1.422 1.00 78.44 89 ASN A N 1
ATOM 700 C CA . ASN A 1 89 ? -7.159 9.045 1.112 1.00 78.44 89 ASN A CA 1
ATOM 701 C C . ASN A 1 89 ? -6.101 8.827 0.016 1.00 78.44 89 ASN A C 1
ATOM 703 O O . ASN A 1 89 ? -5.439 9.785 -0.374 1.00 78.44 89 ASN A O 1
ATOM 707 N N . GLY A 1 90 ? -6.003 7.631 -0.569 1.00 80.69 90 GLY A N 1
ATOM 708 C CA . GLY A 1 90 ? -5.049 7.284 -1.628 1.00 80.69 90 GLY A CA 1
ATOM 709 C C . GLY A 1 90 ? -3.588 7.223 -1.168 1.00 80.69 90 GLY A C 1
ATOM 710 O O . GLY A 1 90 ? -2.687 7.161 -2.007 1.00 80.69 90 GLY A O 1
ATOM 711 N N . THR A 1 91 ? -3.325 7.278 0.140 1.00 85.38 91 THR A N 1
ATOM 712 C CA . THR A 1 91 ? -1.966 7.363 0.687 1.00 85.38 91 THR A CA 1
ATOM 713 C C . THR A 1 91 ? -1.215 6.058 0.474 1.00 85.38 91 THR A C 1
ATOM 715 O O . THR A 1 91 ? -1.699 4.983 0.824 1.00 85.38 91 THR A O 1
ATOM 718 N N . ARG A 1 92 ? 0.019 6.147 -0.029 1.00 90.56 92 ARG A N 1
ATOM 719 C CA . ARG A 1 92 ? 0.936 5.007 -0.061 1.00 90.56 92 ARG A CA 1
ATOM 720 C C . ARG A 1 92 ? 1.451 4.703 1.344 1.00 90.56 92 ARG A C 1
ATOM 722 O O . ARG A 1 92 ? 2.053 5.557 1.991 1.00 90.56 92 ARG A O 1
ATOM 729 N N . ILE A 1 93 ? 1.253 3.470 1.789 1.00 91.69 93 ILE A N 1
ATOM 730 C CA . ILE A 1 93 ? 1.661 2.995 3.111 1.00 91.69 93 ILE A CA 1
ATOM 731 C C . ILE A 1 93 ? 3.128 2.552 3.091 1.00 91.69 93 ILE A C 1
ATOM 733 O O . ILE A 1 93 ? 3.917 2.983 3.934 1.00 91.69 93 ILE A O 1
ATOM 737 N N . ALA A 1 94 ? 3.495 1.677 2.151 1.00 93.62 94 ALA A N 1
ATOM 738 C CA . ALA A 1 94 ? 4.836 1.103 2.043 1.00 93.62 94 ALA A CA 1
ATOM 739 C C . ALA A 1 94 ? 5.059 0.432 0.677 1.00 93.62 94 ALA A C 1
ATOM 741 O O . ALA A 1 94 ? 4.112 0.216 -0.079 1.00 93.62 94 ALA A O 1
ATOM 742 N N . PHE A 1 95 ? 6.316 0.076 0.408 1.00 94.44 95 PHE A N 1
ATOM 743 C CA . PHE A 1 95 ? 6.719 -0.774 -0.707 1.00 94.44 95 PHE A CA 1
ATOM 744 C C . PHE A 1 95 ? 7.157 -2.148 -0.220 1.00 94.44 95 PHE A C 1
ATOM 746 O O . PHE A 1 95 ? 7.812 -2.272 0.819 1.00 94.44 95 PHE A O 1
ATOM 753 N N . PHE A 1 96 ? 6.850 -3.164 -1.010 1.00 93.81 96 PHE A N 1
ATOM 754 C CA . PHE A 1 96 ? 7.117 -4.557 -0.714 1.00 93.81 96 PHE A CA 1
ATOM 755 C C . PHE A 1 96 ? 7.840 -5.234 -1.867 1.00 93.81 96 PHE A C 1
ATOM 757 O O . PHE A 1 96 ? 7.686 -4.862 -3.027 1.00 93.81 96 PHE A O 1
ATOM 764 N N . ALA A 1 97 ? 8.637 -6.244 -1.541 1.00 92.25 97 ALA A N 1
ATOM 765 C CA . ALA A 1 97 ? 9.376 -7.005 -2.542 1.00 92.25 97 ALA A CA 1
ATOM 766 C C . ALA A 1 97 ? 8.467 -7.918 -3.383 1.00 92.25 97 ALA A C 1
ATOM 768 O O . ALA A 1 97 ? 8.867 -8.363 -4.456 1.00 92.25 97 ALA A O 1
ATOM 769 N N . ASP A 1 98 ? 7.277 -8.233 -2.870 1.00 89.62 98 ASP A N 1
ATOM 770 C CA . ASP A 1 98 ? 6.325 -9.172 -3.450 1.00 89.62 98 ASP A CA 1
ATOM 771 C C . ASP A 1 98 ? 4.895 -8.898 -2.944 1.00 89.62 98 ASP A C 1
ATOM 773 O O . ASP A 1 98 ? 4.693 -8.193 -1.946 1.00 89.62 98 ASP A O 1
ATOM 777 N N . ARG A 1 99 ? 3.897 -9.431 -3.662 1.00 87.81 99 ARG A N 1
ATOM 778 C CA . ARG A 1 99 ? 2.467 -9.251 -3.349 1.00 87.81 99 ARG A CA 1
ATOM 779 C C . ARG A 1 99 ? 2.080 -9.966 -2.059 1.00 87.81 99 ARG A C 1
ATOM 781 O O . ARG A 1 99 ? 1.286 -9.432 -1.293 1.00 87.81 99 ARG A O 1
ATOM 788 N N . GLU A 1 100 ? 2.681 -11.124 -1.781 1.00 88.69 100 GLU A N 1
ATOM 789 C CA . GLU A 1 100 ? 2.522 -11.887 -0.539 1.00 88.69 100 GLU A CA 1
ATOM 790 C C . GLU A 1 100 ? 2.792 -11.002 0.680 1.00 88.69 100 GLU A C 1
ATOM 792 O O . GLU A 1 100 ? 1.999 -10.959 1.623 1.00 88.69 100 GLU A O 1
ATOM 797 N N . SER A 1 101 ? 3.905 -10.268 0.650 1.00 92.00 101 SER A N 1
ATOM 798 C CA . SER A 1 101 ? 4.293 -9.370 1.731 1.00 92.00 101 SER A CA 1
ATOM 799 C C . SER A 1 101 ? 3.321 -8.197 1.875 1.00 92.00 101 SER A C 1
ATOM 801 O O . SER A 1 101 ? 2.928 -7.876 3.000 1.00 92.00 101 SER A O 1
ATOM 803 N N . ALA A 1 102 ? 2.895 -7.586 0.765 1.00 92.69 102 ALA A N 1
ATOM 804 C CA . ALA A 1 102 ? 1.927 -6.488 0.781 1.00 92.69 102 ALA A CA 1
ATOM 805 C C . ALA A 1 102 ? 0.562 -6.935 1.336 1.00 92.69 102 ALA A C 1
ATOM 807 O O . ALA A 1 102 ? 0.029 -6.309 2.256 1.00 92.69 102 ALA A O 1
ATOM 808 N N . ALA A 1 103 ? 0.038 -8.061 0.842 1.00 91.19 103 ALA A N 1
ATOM 809 C CA . ALA A 1 103 ? -1.228 -8.640 1.275 1.00 91.19 103 ALA A CA 1
ATOM 810 C C . ALA A 1 103 ? -1.202 -9.022 2.763 1.00 91.19 103 ALA A C 1
ATOM 812 O O . ALA A 1 103 ? -2.115 -8.666 3.511 1.00 91.19 103 ALA A O 1
ATOM 813 N N . ALA A 1 104 ? -0.128 -9.677 3.220 1.00 90.50 104 ALA A N 1
ATOM 814 C CA . ALA A 1 104 ? 0.046 -10.021 4.629 1.00 90.50 104 ALA A CA 1
ATOM 815 C C . ALA A 1 104 ? 0.073 -8.771 5.519 1.00 90.50 104 ALA A C 1
ATOM 817 O O . ALA A 1 104 ? -0.546 -8.755 6.586 1.00 90.50 104 ALA A O 1
ATOM 818 N N . PHE A 1 105 ? 0.760 -7.708 5.086 1.00 93.06 105 PHE A N 1
ATOM 819 C CA . PHE A 1 105 ? 0.804 -6.465 5.848 1.00 93.06 105 PHE A CA 1
ATOM 820 C C . PHE A 1 105 ? -0.568 -5.798 5.931 1.00 93.06 105 PHE A C 1
ATOM 822 O O . PHE A 1 105 ? -0.970 -5.415 7.029 1.00 93.06 105 PHE A O 1
ATOM 829 N N . ALA A 1 106 ? -1.305 -5.722 4.818 1.00 92.50 106 ALA A N 1
ATOM 830 C CA . ALA A 1 106 ? -2.666 -5.189 4.780 1.00 92.50 106 ALA A CA 1
ATOM 831 C C . ALA A 1 106 ? -3.585 -5.912 5.780 1.00 92.50 106 ALA A C 1
ATOM 833 O O . ALA A 1 106 ? -4.258 -5.268 6.581 1.00 92.50 106 ALA A O 1
ATOM 834 N N . THR A 1 107 ? -3.545 -7.251 5.821 1.00 89.81 107 THR A N 1
ATOM 835 C CA . THR A 1 107 ? -4.312 -8.035 6.804 1.00 89.81 107 THR A CA 1
ATOM 836 C C . THR A 1 107 ? -3.915 -7.705 8.245 1.00 89.81 107 THR A C 1
ATOM 838 O O . THR A 1 107 ? -4.785 -7.506 9.093 1.00 89.81 107 THR A O 1
ATOM 841 N N . MET A 1 108 ? -2.613 -7.607 8.540 1.00 91.25 108 MET A N 1
ATOM 842 C CA . MET A 1 108 ? -2.138 -7.291 9.892 1.00 91.25 108 MET A CA 1
ATOM 843 C C . MET A 1 108 ? -2.584 -5.900 10.348 1.00 91.25 108 MET A C 1
ATOM 845 O O . MET A 1 108 ? -3.031 -5.743 11.486 1.00 91.25 108 MET A O 1
ATOM 849 N N . ILE A 1 109 ? -2.458 -4.885 9.489 1.00 90.50 109 ILE A N 1
ATOM 850 C CA . ILE A 1 109 ? -2.801 -3.507 9.853 1.00 90.50 109 ILE A CA 1
ATOM 851 C C . ILE A 1 109 ? -4.313 -3.274 9.895 1.00 90.50 109 ILE A C 1
ATOM 853 O O . ILE A 1 109 ? -4.757 -2.506 10.743 1.00 90.50 109 ILE A O 1
ATOM 857 N N . ALA A 1 110 ? -5.104 -3.970 9.071 1.00 88.44 110 ALA A N 1
ATOM 858 C CA . ALA A 1 110 ? -6.567 -3.938 9.135 1.00 88.44 110 ALA A CA 1
ATOM 859 C C . ALA A 1 110 ? -7.096 -4.465 10.479 1.00 88.44 110 ALA A C 1
ATOM 861 O O . ALA A 1 110 ? -8.061 -3.940 11.020 1.00 88.44 110 ALA A O 1
ATOM 862 N N . GLN A 1 111 ? -6.441 -5.485 11.044 1.00 85.75 111 GLN A N 1
ATOM 863 C CA . GLN A 1 111 ? -6.822 -6.075 12.333 1.00 85.75 111 GLN A CA 1
ATOM 864 C C . GLN A 1 111 ? -6.278 -5.306 13.544 1.00 85.75 111 GLN A C 1
ATOM 866 O O . GLN A 1 111 ? -6.818 -5.421 14.642 1.00 85.75 111 GLN A O 1
ATOM 871 N N . SER A 1 112 ? -5.171 -4.580 13.373 1.00 84.06 112 SER A N 1
ATOM 872 C CA . SER A 1 112 ? -4.416 -4.007 14.497 1.00 84.06 112 SER A CA 1
ATOM 873 C C . SER A 1 112 ? -4.648 -2.514 14.711 1.00 84.06 112 SER A C 1
ATOM 875 O O . SER A 1 112 ? -4.266 -1.998 15.763 1.00 84.06 112 SER A O 1
ATOM 877 N N . LEU A 1 113 ? -5.186 -1.803 13.718 1.00 85.19 113 LEU A N 1
ATOM 878 C CA . LEU A 1 113 ? -5.321 -0.348 13.733 1.00 85.19 113 LEU A CA 1
ATOM 879 C C . LEU A 1 113 ? -6.776 0.058 13.495 1.00 85.19 113 LEU A C 1
ATOM 881 O O . LEU A 1 113 ? -7.528 -0.649 12.833 1.00 85.19 113 LEU A O 1
ATOM 885 N N . ASP A 1 114 ? -7.141 1.211 14.048 1.00 82.31 114 ASP A N 1
ATOM 886 C CA . ASP A 1 114 ? -8.416 1.863 13.768 1.00 82.31 114 ASP A CA 1
ATOM 887 C C . ASP A 1 114 ? -8.248 2.767 12.544 1.00 82.31 114 ASP A C 1
ATOM 889 O O . ASP A 1 114 ? -7.350 3.616 12.519 1.00 82.31 114 ASP A O 1
ATOM 893 N N . TRP A 1 115 ? -9.100 2.536 11.549 1.00 76.56 115 TRP A N 1
ATOM 894 C CA . TRP A 1 115 ? -9.119 3.197 10.243 1.00 76.56 115 TRP A CA 1
ATOM 895 C C . TRP A 1 115 ? -10.383 4.043 10.039 1.00 76.56 115 TRP A C 1
ATOM 897 O O . TRP A 1 115 ? -10.591 4.590 8.962 1.00 76.56 115 TRP A O 1
ATOM 907 N N . SER A 1 116 ? -11.231 4.161 11.067 1.00 79.69 116 SER A N 1
ATOM 908 C CA . SER A 1 116 ? -12.500 4.897 10.993 1.00 79.69 116 SER A CA 1
ATOM 909 C C . SER A 1 116 ? -12.328 6.409 10.805 1.00 79.69 116 SER A C 1
ATOM 911 O O . SER A 1 116 ? -13.231 7.069 10.296 1.00 79.69 116 SER A O 1
ATOM 913 N N . ASP A 1 117 ? -11.165 6.943 11.185 1.00 78.25 117 ASP A N 1
ATOM 914 C CA . ASP A 1 117 ? -10.758 8.333 10.987 1.00 78.25 117 ASP A CA 1
ATOM 915 C C . ASP A 1 117 ? -9.613 8.379 9.964 1.00 78.25 117 ASP A C 1
ATOM 917 O O . ASP A 1 117 ? -8.478 7.978 10.241 1.00 78.25 117 ASP A O 1
ATOM 921 N N . ASP A 1 118 ? -9.923 8.856 8.761 1.00 72.38 118 ASP A N 1
ATOM 922 C CA . ASP A 1 118 ? -9.003 8.969 7.630 1.00 72.38 118 ASP A CA 1
ATOM 923 C C . ASP A 1 118 ? -8.265 10.320 7.579 1.00 72.38 118 ASP A C 1
ATOM 925 O O . ASP A 1 118 ? -7.517 10.589 6.626 1.00 72.38 118 ASP A O 1
ATOM 929 N N . SER A 1 119 ? -8.414 11.150 8.621 1.00 77.88 119 SER A N 1
ATOM 930 C CA . SER A 1 119 ? -7.727 12.431 8.735 1.00 77.88 119 SER A CA 1
ATOM 931 C C . SER A 1 119 ? -6.207 12.267 8.787 1.00 77.88 119 SER A C 1
ATOM 933 O O . SER A 1 119 ? -5.648 11.293 9.299 1.00 77.88 119 SER A O 1
ATOM 935 N N . ILE A 1 120 ? -5.495 13.292 8.310 1.00 72.81 120 ILE A N 1
ATOM 936 C CA . ILE A 1 120 ? -4.023 13.329 8.336 1.00 72.81 120 ILE A CA 1
ATOM 937 C C . ILE A 1 120 ? -3.491 13.156 9.768 1.00 72.81 120 ILE A C 1
ATOM 939 O O . ILE A 1 120 ? -2.457 12.514 9.971 1.00 72.81 120 ILE A O 1
ATOM 943 N N . ALA A 1 121 ? -4.193 13.704 10.764 1.00 78.00 121 ALA A N 1
ATOM 944 C CA . ALA A 1 121 ? -3.810 13.611 12.168 1.00 78.00 121 ALA A CA 1
ATOM 945 C C . ALA A 1 121 ? -3.940 12.176 12.702 1.00 78.00 121 ALA A C 1
ATOM 947 O O . ALA A 1 121 ? -2.984 11.662 13.290 1.00 78.00 121 ALA A O 1
ATOM 948 N N . ALA A 1 122 ? -5.070 11.510 12.443 1.00 79.50 122 ALA A N 1
ATOM 949 C CA . ALA A 1 122 ? -5.282 10.117 12.828 1.00 79.50 122 ALA A CA 1
ATOM 950 C C . ALA A 1 122 ? -4.274 9.189 12.140 1.00 79.50 122 ALA A C 1
ATOM 952 O O . ALA A 1 122 ? -3.573 8.423 12.806 1.00 79.50 122 ALA A O 1
ATOM 953 N N . MET A 1 123 ? -4.081 9.353 10.829 1.00 78.06 123 MET A N 1
ATOM 954 C CA . MET A 1 123 ? -3.075 8.620 10.058 1.00 78.06 123 MET A CA 1
ATOM 955 C C . MET A 1 123 ? -1.656 8.813 10.608 1.00 78.06 123 MET A C 1
ATOM 957 O O . MET A 1 123 ? -0.894 7.851 10.747 1.00 78.06 123 MET A O 1
ATOM 961 N N . SER A 1 124 ? -1.301 10.047 10.973 1.00 80.75 124 SER A N 1
ATOM 962 C CA . SER A 1 124 ? -0.004 10.367 11.580 1.00 80.75 124 SER A CA 1
ATOM 963 C C . SER A 1 124 ? 0.172 9.690 12.942 1.00 80.75 124 SER A C 1
ATOM 965 O O . SER A 1 124 ? 1.246 9.157 13.227 1.00 80.75 124 SER A O 1
ATOM 967 N N . ALA A 1 125 ? -0.882 9.634 13.760 1.00 82.88 125 ALA A N 1
ATOM 968 C CA . ALA A 1 125 ? -0.861 8.958 15.056 1.00 82.88 125 ALA A CA 1
ATOM 969 C C . ALA A 1 125 ? -0.664 7.435 14.924 1.00 82.88 125 ALA A C 1
ATOM 971 O O . ALA A 1 125 ? 0.027 6.823 15.744 1.00 82.88 125 ALA A O 1
ATOM 972 N N . GLN A 1 126 ? -1.192 6.818 13.861 1.00 83.94 126 GLN A N 1
ATOM 973 C CA . GLN A 1 126 ? -1.008 5.386 13.604 1.00 83.94 126 GLN A CA 1
ATOM 974 C C . GLN A 1 126 ? 0.397 5.040 13.070 1.00 83.94 126 GLN A C 1
ATOM 976 O O . GLN A 1 126 ? 0.809 3.880 13.164 1.00 83.94 126 GLN A O 1
ATOM 981 N N . GLN A 1 127 ? 1.188 6.007 12.577 1.00 85.06 127 GLN A N 1
ATOM 982 C CA . GLN A 1 127 ? 2.492 5.736 11.943 1.00 85.06 127 GLN A CA 1
ATOM 983 C C . GLN A 1 127 ? 3.449 4.924 12.822 1.00 85.06 127 GLN A C 1
ATOM 985 O O . GLN A 1 127 ? 4.166 4.059 12.317 1.00 85.06 127 GLN A O 1
ATOM 990 N N . GLN A 1 128 ? 3.492 5.184 14.132 1.00 85.94 128 GLN A N 1
ATOM 991 C CA . GLN A 1 128 ? 4.377 4.430 15.027 1.00 85.94 128 GLN A CA 1
ATOM 992 C C . GLN A 1 128 ? 3.939 2.973 15.179 1.00 85.94 128 GLN A C 1
ATOM 994 O O . GLN A 1 128 ? 4.780 2.074 15.249 1.00 85.94 128 GLN A O 1
ATOM 999 N N . ARG A 1 129 ? 2.630 2.712 15.162 1.00 89.06 129 ARG A N 1
ATOM 1000 C CA . ARG A 1 129 ? 2.088 1.352 15.219 1.00 89.06 129 ARG A CA 1
ATOM 1001 C C . ARG A 1 129 ? 2.324 0.614 13.903 1.00 89.06 129 ARG A C 1
ATOM 1003 O O . ARG A 1 129 ? 2.837 -0.500 13.939 1.00 89.06 129 ARG A O 1
ATOM 1010 N N . VAL A 1 130 ? 2.094 1.269 12.761 1.00 90.06 130 VAL A N 1
ATOM 1011 C CA . VAL A 1 130 ? 2.449 0.756 11.421 1.00 90.06 130 VAL A CA 1
ATOM 1012 C C . VAL A 1 130 ? 3.933 0.368 11.374 1.00 90.06 130 VAL A C 1
ATOM 1014 O O . VAL A 1 130 ? 4.270 -0.769 11.046 1.00 90.06 130 VAL A O 1
ATOM 1017 N N . LYS A 1 131 ? 4.834 1.269 11.798 1.00 90.00 131 LYS A N 1
ATOM 1018 C CA . LYS A 1 131 ? 6.285 1.004 11.875 1.00 90.00 131 LYS A CA 1
ATOM 1019 C C . LYS A 1 131 ? 6.618 -0.169 12.800 1.00 90.00 131 LYS A C 1
ATOM 1021 O O . LYS A 1 131 ? 7.527 -0.943 12.500 1.00 90.00 131 LYS A O 1
ATOM 1026 N N . THR A 1 132 ? 5.899 -0.305 13.911 1.00 90.56 132 THR A N 1
ATOM 1027 C CA . THR A 1 132 ? 6.087 -1.401 14.872 1.00 90.56 132 THR A CA 1
ATOM 1028 C C . THR A 1 132 ? 5.693 -2.747 14.265 1.00 90.56 132 THR A C 1
ATOM 1030 O O . THR A 1 132 ? 6.486 -3.687 14.320 1.00 90.56 132 THR A O 1
ATOM 1033 N N . ILE A 1 133 ? 4.518 -2.836 13.630 1.00 91.38 133 ILE A N 1
ATOM 1034 C CA . ILE A 1 133 ? 4.053 -4.049 12.935 1.00 91.38 133 ILE A CA 1
ATOM 1035 C C . ILE A 1 133 ? 5.038 -4.426 11.826 1.00 91.38 133 ILE A C 1
ATOM 1037 O O . ILE A 1 133 ? 5.422 -5.594 11.723 1.00 91.38 133 ILE A O 1
ATOM 1041 N N . MET A 1 134 ? 5.504 -3.436 11.057 1.00 92.56 134 MET A N 1
ATOM 1042 C CA . MET A 1 134 ? 6.466 -3.643 9.977 1.00 92.56 134 MET A CA 1
ATOM 1043 C C . MET A 1 134 ? 7.768 -4.254 10.504 1.00 92.56 134 MET A C 1
ATOM 1045 O O . MET A 1 134 ? 8.139 -5.355 10.120 1.00 92.56 134 MET A O 1
ATOM 1049 N N . ARG A 1 135 ? 8.432 -3.613 11.473 1.00 91.69 135 ARG A N 1
ATOM 1050 C CA . ARG A 1 135 ? 9.708 -4.108 12.032 1.00 91.69 135 ARG A CA 1
ATOM 1051 C C . ARG A 1 135 ? 9.583 -5.476 12.709 1.00 91.69 135 ARG A C 1
ATOM 1053 O O . ARG A 1 135 ? 10.529 -6.271 12.702 1.00 91.69 135 ARG A O 1
ATOM 1060 N N . LYS A 1 136 ? 8.425 -5.759 13.313 1.00 92.25 136 LYS A N 1
ATOM 1061 C CA . LYS A 1 136 ? 8.160 -7.042 13.971 1.00 92.25 136 LYS A CA 1
ATOM 1062 C C . LYS A 1 136 ? 8.090 -8.182 12.956 1.00 92.25 136 LYS A C 1
ATOM 1064 O O . LYS A 1 136 ? 8.740 -9.204 13.175 1.00 92.25 136 LYS A O 1
ATOM 1069 N N . ASN A 1 137 ? 7.384 -7.992 11.843 1.00 92.06 137 ASN A N 1
ATOM 1070 C CA . ASN A 1 137 ? 7.021 -9.082 10.931 1.00 92.06 137 ASN A CA 1
ATOM 1071 C C . ASN A 1 137 ? 7.786 -9.079 9.597 1.00 92.06 137 ASN A C 1
ATOM 1073 O O . ASN A 1 137 ? 7.791 -10.092 8.907 1.00 92.06 137 ASN A O 1
ATOM 1077 N N . PHE A 1 138 ? 8.469 -7.988 9.250 1.00 94.81 138 PHE A N 1
ATOM 1078 C CA . PHE A 1 138 ? 9.117 -7.788 7.953 1.00 94.81 138 PHE A CA 1
ATOM 1079 C C . PHE A 1 138 ? 10.596 -7.430 8.118 1.00 94.81 138 PHE A C 1
ATOM 1081 O O . PHE A 1 138 ? 11.035 -6.957 9.172 1.00 94.81 138 PHE A O 1
ATOM 1088 N N . VAL A 1 139 ? 11.372 -7.688 7.071 1.00 94.12 139 VAL A N 1
ATOM 1089 C CA . VAL A 1 139 ? 12.771 -7.276 6.927 1.00 94.12 139 VAL A CA 1
ATOM 1090 C C . VAL A 1 139 ? 12.884 -6.290 5.775 1.00 94.12 139 VAL A C 1
ATOM 1092 O O . VAL A 1 139 ? 12.213 -6.450 4.756 1.00 94.12 139 VAL A O 1
ATOM 1095 N N . ASP A 1 140 ? 13.712 -5.267 5.958 1.00 93.00 140 ASP A N 1
ATOM 1096 C CA . ASP A 1 140 ? 14.090 -4.363 4.875 1.00 93.00 140 ASP A CA 1
ATOM 1097 C C . ASP A 1 140 ? 15.091 -5.097 3.976 1.00 93.00 140 ASP A C 1
ATOM 1099 O O . ASP A 1 140 ? 16.103 -5.610 4.462 1.00 93.00 140 ASP A O 1
ATOM 1103 N N . VAL A 1 141 ? 14.765 -5.219 2.694 1.00 89.94 141 VAL A N 1
ATOM 1104 C CA . VAL A 1 141 ? 15.589 -5.898 1.684 1.00 89.94 141 VAL A CA 1
ATOM 1105 C C . VAL A 1 141 ? 16.129 -4.923 0.647 1.00 89.94 141 VAL A C 1
ATOM 1107 O O . VAL A 1 141 ? 16.676 -5.359 -0.369 1.00 89.94 141 VAL A O 1
ATOM 1110 N N . SER A 1 142 ? 15.965 -3.618 0.871 1.00 83.62 142 SER A N 1
ATOM 1111 C CA . SER A 1 142 ? 16.427 -2.630 -0.085 1.00 83.62 142 SER A CA 1
ATOM 1112 C C . SER A 1 142 ? 17.943 -2.654 -0.268 1.00 83.62 142 SER A C 1
ATOM 1114 O O . SER A 1 142 ? 18.724 -2.891 0.656 1.00 83.62 142 SER A O 1
ATOM 1116 N N . ARG A 1 143 ? 18.355 -2.392 -1.508 1.00 72.44 143 ARG A N 1
ATOM 1117 C CA . ARG A 1 143 ? 19.735 -2.037 -1.885 1.00 72.44 143 ARG A CA 1
ATOM 1118 C C . ARG A 1 143 ? 19.822 -0.611 -2.443 1.00 72.44 143 ARG A C 1
ATOM 1120 O O . ARG A 1 143 ? 20.869 -0.193 -2.915 1.00 72.44 143 ARG A O 1
ATOM 1127 N N . THR A 1 144 ? 18.698 0.088 -2.369 1.00 71.88 144 THR A N 1
ATOM 1128 C CA . THR A 1 144 ? 18.368 1.393 -2.941 1.00 71.88 144 THR A CA 1
ATOM 1129 C C . THR A 1 144 ? 18.034 2.372 -1.821 1.00 71.88 144 THR A C 1
ATOM 1131 O O . THR A 1 144 ? 17.888 1.973 -0.659 1.00 71.88 144 THR A O 1
ATOM 1134 N N . GLU A 1 1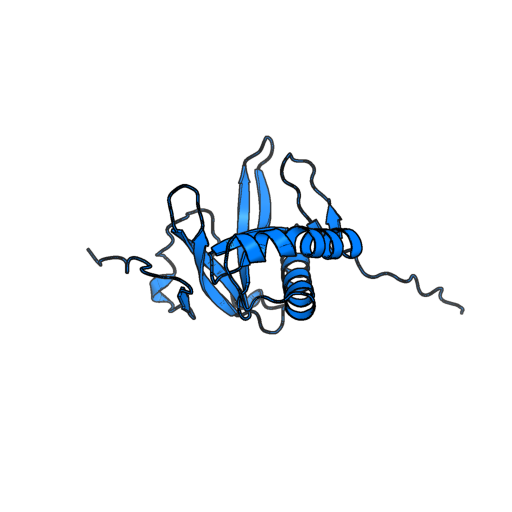45 ? 17.827 3.645 -2.157 1.00 81.38 145 GLU A N 1
ATOM 1135 C CA . GLU A 1 145 ? 17.323 4.627 -1.183 1.00 81.38 145 GLU A CA 1
ATOM 1136 C C . GLU A 1 145 ? 15.888 4.316 -0.712 1.00 81.38 145 GLU A C 1
ATOM 1138 O O . GLU A 1 145 ? 15.487 4.630 0.415 1.00 81.38 145 GLU A O 1
ATOM 1143 N N . TRP A 1 146 ? 15.123 3.622 -1.555 1.00 83.75 146 TRP A N 1
ATOM 1144 C CA . TRP A 1 146 ? 13.778 3.148 -1.257 1.00 83.75 146 TRP A CA 1
ATOM 1145 C C . TRP A 1 146 ? 13.798 2.005 -0.248 1.00 83.75 146 TRP A C 1
ATOM 1147 O O . TRP A 1 146 ? 14.411 0.980 -0.515 1.00 83.75 146 TRP A O 1
ATOM 1157 N N . ARG A 1 147 ? 13.073 2.118 0.872 1.00 89.94 147 ARG A N 1
ATOM 1158 C CA . ARG A 1 147 ? 12.858 0.978 1.785 1.00 89.94 147 ARG A CA 1
ATOM 1159 C C . ARG A 1 147 ? 11.827 0.016 1.213 1.00 89.94 147 ARG A C 1
ATOM 1161 O O . ARG A 1 147 ? 10.666 0.397 1.048 1.00 89.94 147 ARG A O 1
ATOM 1168 N N . ILE A 1 148 ? 12.242 -1.226 0.984 1.00 92.25 148 ILE A N 1
ATOM 1169 C CA . ILE A 1 148 ? 11.420 -2.279 0.382 1.00 92.25 148 ILE A CA 1
ATOM 1170 C C . ILE A 1 148 ? 11.336 -3.431 1.374 1.00 92.25 148 ILE A C 1
ATOM 1172 O O . ILE A 1 148 ? 12.350 -3.988 1.787 1.00 92.25 148 ILE A O 1
ATOM 1176 N N . TRP A 1 149 ? 10.119 -3.796 1.763 1.00 94.88 149 TRP A N 1
ATOM 1177 C CA . TRP A 1 149 ? 9.887 -4.756 2.836 1.00 94.88 149 TRP A CA 1
ATOM 1178 C C . TRP A 1 149 ? 9.550 -6.144 2.298 1.00 94.88 149 TRP A C 1
ATOM 1180 O O . TRP A 1 149 ? 8.776 -6.298 1.356 1.00 94.88 149 TRP A O 1
ATOM 1190 N N . ARG A 1 150 ? 10.084 -7.180 2.942 1.00 94.06 150 ARG A N 1
ATOM 1191 C CA . ARG A 1 150 ? 9.692 -8.572 2.702 1.00 94.06 150 ARG A CA 1
ATOM 1192 C C . ARG A 1 150 ? 9.250 -9.226 4.001 1.00 94.06 150 ARG A C 1
ATOM 1194 O O . ARG A 1 150 ? 9.859 -9.001 5.049 1.00 94.06 150 ARG A O 1
ATOM 1201 N N . LEU A 1 151 ? 8.192 -10.029 3.941 1.00 93.25 151 LEU A N 1
ATOM 1202 C CA . LEU A 1 151 ? 7.710 -10.811 5.072 1.00 93.25 151 LEU A CA 1
ATOM 1203 C C . LEU A 1 151 ? 8.844 -11.702 5.592 1.00 93.25 151 LEU A C 1
ATOM 1205 O O . LEU A 1 151 ? 9.513 -12.394 4.822 1.00 93.25 151 LEU A O 1
ATOM 1209 N N . LYS A 1 152 ? 9.065 -11.711 6.911 1.00 90.94 152 LYS A N 1
ATOM 1210 C CA . LYS A 1 152 ? 9.924 -12.722 7.532 1.00 90.94 152 LYS A CA 1
ATOM 1211 C C . LYS A 1 152 ? 9.254 -14.062 7.274 1.00 90.94 152 LYS A C 1
ATOM 1213 O O . LYS A 1 152 ? 8.207 -14.334 7.853 1.00 90.94 152 LYS A O 1
ATOM 1218 N N . SER A 1 153 ? 9.830 -14.890 6.409 1.00 73.88 153 SER A N 1
ATOM 1219 C CA . SER A 1 153 ? 9.372 -16.265 6.226 1.00 73.88 153 SER A CA 1
ATOM 1220 C C . SER A 1 153 ? 9.260 -16.917 7.604 1.00 73.88 153 SER A C 1
ATOM 1222 O O . SER A 1 153 ? 10.257 -17.002 8.328 1.00 73.88 153 SER A O 1
ATOM 1224 N N . ALA A 1 154 ? 8.045 -17.303 8.000 1.00 49.59 154 ALA A N 1
ATOM 1225 C CA . ALA A 1 154 ? 7.825 -17.989 9.260 1.00 49.59 154 ALA A CA 1
ATOM 1226 C C . ALA A 1 154 ? 8.603 -19.306 9.215 1.00 49.59 154 ALA A C 1
ATOM 1228 O O . ALA A 1 154 ? 8.224 -20.240 8.518 1.00 49.59 154 ALA A O 1
ATOM 1229 N N . ALA A 1 155 ? 9.711 -19.378 9.941 1.00 33.94 155 ALA A N 1
ATOM 1230 C CA . ALA A 1 155 ? 10.390 -20.633 10.194 1.00 33.94 155 ALA A CA 1
ATOM 1231 C C . ALA A 1 155 ? 10.621 -20.768 11.697 1.00 33.94 155 ALA A C 1
ATOM 1233 O O . ALA A 1 155 ? 11.566 -20.188 12.232 1.00 33.94 155 ALA A O 1
ATOM 1234 N N . PRO A 1 156 ? 9.851 -21.610 12.397 1.00 38.38 156 PRO A N 1
ATOM 1235 C CA . PRO A 1 156 ? 10.480 -22.558 13.283 1.00 38.38 156 PRO A CA 1
ATOM 1236 C C . PRO A 1 156 ? 11.091 -23.658 12.405 1.00 38.38 156 PRO A C 1
ATOM 1238 O O . PRO A 1 156 ? 10.378 -24.382 11.711 1.00 38.38 156 PRO A O 1
ATOM 1241 N N . ARG A 1 157 ? 12.418 -23.832 12.455 1.00 39.78 157 ARG A N 1
ATOM 1242 C CA . ARG A 1 157 ? 12.994 -25.150 12.166 1.00 39.78 157 ARG A CA 1
ATOM 1243 C C . ARG A 1 157 ? 12.383 -26.099 13.189 1.00 39.78 157 ARG A C 1
ATOM 12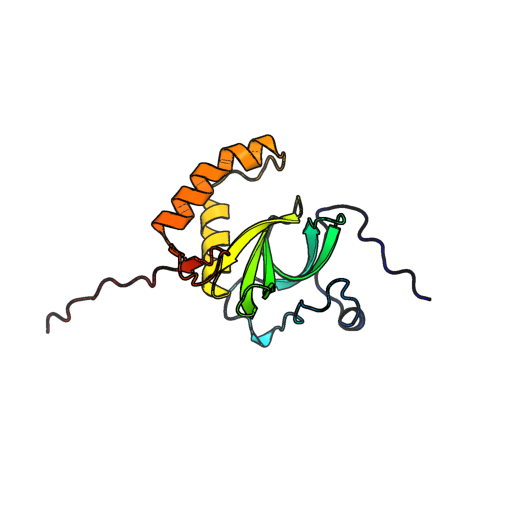45 O O . ARG A 1 157 ? 12.825 -26.126 14.337 1.00 39.78 157 ARG A O 1
ATOM 1252 N N . VAL A 1 158 ? 11.364 -26.851 12.792 1.00 33.84 158 VAL A N 1
ATOM 1253 C CA . VAL A 1 158 ? 11.022 -28.080 13.497 1.00 33.84 158 VAL A CA 1
ATOM 1254 C C . VAL A 1 158 ? 12.294 -28.915 13.427 1.00 33.84 158 VAL A C 1
ATOM 1256 O O . VAL A 1 158 ? 12.713 -29.336 12.350 1.00 33.84 158 VAL A O 1
ATOM 1259 N N . ARG A 1 159 ? 12.984 -29.063 14.563 1.00 40.09 159 ARG A N 1
ATOM 1260 C CA . ARG A 1 159 ? 13.969 -30.128 14.703 1.00 40.09 159 ARG A CA 1
ATOM 1261 C C . ARG A 1 159 ? 13.191 -31.403 14.425 1.00 40.09 159 ARG A C 1
ATOM 1263 O O . ARG A 1 159 ? 12.288 -31.734 15.189 1.00 40.09 159 ARG A O 1
ATOM 1270 N N . ALA A 1 160 ? 13.506 -32.069 13.321 1.00 32.12 160 ALA A N 1
ATOM 1271 C CA . ALA A 1 160 ? 13.195 -33.474 13.183 1.00 32.12 160 ALA A CA 1
ATOM 1272 C C . ALA A 1 160 ? 13.895 -34.173 14.356 1.00 32.12 160 ALA A C 1
ATOM 1274 O O . ALA A 1 160 ? 15.105 -34.374 14.342 1.00 32.12 160 ALA A O 1
ATOM 1275 N N . HIS A 1 161 ? 13.149 -34.411 15.430 1.00 38.72 161 HIS A N 1
ATOM 1276 C CA . HIS A 1 161 ? 13.451 -35.491 16.345 1.00 38.72 161 HIS A CA 1
ATOM 1277 C C . HIS A 1 161 ? 12.858 -36.737 15.696 1.00 38.72 161 HIS A C 1
ATOM 1279 O O . HIS A 1 161 ? 11.660 -36.992 15.803 1.00 38.72 161 HIS A O 1
ATOM 1285 N N . GLY A 1 162 ? 13.713 -37.425 14.947 1.00 34.22 162 GLY A N 1
ATOM 1286 C CA . GLY A 1 162 ? 13.574 -38.807 14.518 1.00 34.22 162 GLY A CA 1
ATOM 1287 C C . GLY A 1 162 ? 14.915 -39.471 14.755 1.00 34.22 162 GLY A C 1
ATOM 1288 O O . GLY A 1 162 ? 15.919 -38.862 14.320 1.00 34.22 162 GLY A O 1
#

Sequence (162 aa):
MTDLPLIADPPFHRPIQSHELPLILETDSEPATLDDVSFPGWTPSFYAIASNVGRVARWGWTLGDFGMDWCWLDDAETVKACALHYLPNGTRIAFFADRESAAAFATMIAQSLDWSDDSIAAMSAQQQRVKTIMRKNFVDVSRTEWRIWRLKSAAPRVRAHG

Radius of gyration: 17.0 Å; chains: 1; bounding box: 36×55×44 Å

Organism: Methylosinus trichosporium (strain ATCC 35070 / NCIMB 11131 / UNIQEM 75 / OB3b) (NCBI:txid595536)

pLDDT: mean 74.35, std 17.87, range [29.33, 94.88]

Foldseek 3Di:
DPPDPPPPAPLDKDADDPVCVVVFPDPFWDADDPVPPPDPQWGFIKGWAQDPVGIGIHTATDHPQKTKTWGWDDDVDTAIWIWIARRRHRDTLATANDPVQNSVLVVVCVVVADPVDVDPVRVVVCNVVSVVSQVVFWDQPDPGPGGYIYGDPDDDPPPPPD

Secondary structure (DSSP, 8-state):
--------SSS-EEEPPGGGTT--SSTT-PPPPGGG--STT-EEEEEEEEETTEEEEEEEEEETTEEEEEEEE-SSS-EEEEEEEETTTTEEEEEESSHHHHHHHHHHHHHHS--S--SHHHHHHHHHHHHHHHHHHEEE--SSSS-EEEE-----------